Protein AF-A0A6P1IH77-F1 (afdb_monomer_lite)

Structure (mmCIF, N/CA/C/O backbone):
data_AF-A0A6P1IH77-F1
#
_entry.id   AF-A0A6P1IH77-F1
#
loop_
_atom_site.group_PDB
_atom_site.id
_atom_site.type_symbol
_atom_site.label_atom_id
_atom_site.label_alt_id
_atom_site.label_comp_id
_atom_site.label_asym_id
_atom_site.label_entity_id
_atom_site.label_seq_id
_atom_site.pdbx_PDB_ins_code
_atom_site.Cartn_x
_atom_site.Cartn_y
_atom_site.Cartn_z
_atom_site.occupancy
_atom_site.B_iso_or_equiv
_atom_site.auth_seq_id
_atom_site.auth_comp_id
_atom_site.auth_asym_id
_atom_site.auth_atom_id
_atom_site.pdbx_PDB_model_num
ATOM 1 N N . MET A 1 1 ? -2.885 -8.701 23.500 1.00 62.50 1 MET A N 1
ATOM 2 C CA . MET A 1 1 ? -3.488 -7.976 22.353 1.00 62.50 1 MET A CA 1
ATOM 3 C C . MET A 1 1 ? -4.835 -8.628 22.062 1.00 62.50 1 MET A C 1
ATOM 5 O O . MET A 1 1 ? -4.853 -9.849 22.025 1.00 62.50 1 MET A O 1
ATOM 9 N N . SER A 1 2 ? -5.953 -7.895 21.971 1.00 80.56 2 SER A N 1
ATOM 10 C CA . SER A 1 2 ? -7.276 -8.543 21.859 1.00 80.56 2 SER A CA 1
ATOM 11 C C . SER A 1 2 ? -7.471 -9.206 20.492 1.00 80.56 2 SER A C 1
ATOM 13 O O . SER A 1 2 ? -7.113 -8.627 19.464 1.00 80.56 2 SER A O 1
ATOM 15 N N . SER A 1 3 ? -8.071 -10.400 20.471 1.00 89.06 3 SER A N 1
ATOM 16 C CA . SER A 1 3 ? -8.338 -11.173 19.247 1.00 89.06 3 SER A CA 1
ATOM 17 C C . SER A 1 3 ? -9.147 -10.377 18.215 1.00 89.06 3 SER A C 1
ATOM 19 O O . SER A 1 3 ? -8.928 -10.497 17.016 1.00 89.06 3 SER A O 1
ATOM 21 N N . GLN A 1 4 ? -10.009 -9.467 18.677 1.00 90.00 4 GLN A N 1
ATOM 22 C CA . GLN A 1 4 ? -10.805 -8.580 17.828 1.00 90.00 4 GLN A CA 1
ATOM 23 C C . GLN A 1 4 ? -9.963 -7.659 16.928 1.00 90.00 4 GLN A C 1
ATOM 25 O O . GLN A 1 4 ? -10.325 -7.441 15.773 1.00 90.00 4 GLN A O 1
ATOM 30 N N . ARG A 1 5 ? -8.838 -7.118 17.422 1.00 90.44 5 ARG A N 1
ATOM 31 C CA . ARG A 1 5 ? -7.967 -6.245 16.610 1.00 90.44 5 ARG A CA 1
ATOM 32 C C . ARG A 1 5 ? -7.284 -7.022 15.495 1.00 90.44 5 ARG A C 1
ATOM 34 O O . ARG A 1 5 ? -7.150 -6.504 14.394 1.00 90.44 5 ARG A O 1
ATOM 41 N N . TRP A 1 6 ? -6.902 -8.265 15.778 1.00 92.81 6 TRP A N 1
ATOM 42 C CA . TRP A 1 6 ? -6.329 -9.160 14.783 1.00 92.81 6 TRP A CA 1
ATOM 43 C C . TRP A 1 6 ? -7.333 -9.525 13.696 1.00 92.81 6 TRP A C 1
ATOM 45 O O . TRP A 1 6 ? -6.989 -9.424 12.526 1.00 92.81 6 TRP A O 1
ATOM 55 N N . PHE A 1 7 ? -8.579 -9.856 14.047 1.00 95.44 7 PHE A N 1
ATOM 56 C CA . PHE A 1 7 ? -9.614 -10.108 13.039 1.00 95.44 7 PHE A CA 1
ATOM 57 C C . PHE A 1 7 ? -9.876 -8.887 12.155 1.00 95.44 7 PHE A C 1
ATOM 59 O O . PHE A 1 7 ? -9.939 -9.025 10.937 1.00 95.44 7 PHE A O 1
ATOM 66 N N . ALA A 1 8 ? -9.967 -7.690 12.745 1.00 93.88 8 ALA A N 1
ATOM 67 C CA . ALA A 1 8 ? -10.123 -6.459 11.974 1.00 93.88 8 ALA A CA 1
ATOM 68 C C . ALA A 1 8 ? -8.938 -6.235 11.020 1.00 93.88 8 ALA A C 1
ATOM 70 O O . ALA A 1 8 ? -9.144 -5.923 9.851 1.00 93.88 8 ALA A O 1
ATOM 71 N N . PHE A 1 9 ? -7.711 -6.441 11.507 1.00 96.12 9 PHE A N 1
ATOM 72 C CA . PHE A 1 9 ? -6.487 -6.276 10.727 1.00 96.12 9 PHE A CA 1
ATOM 73 C C . PHE A 1 9 ? -6.404 -7.268 9.565 1.00 96.12 9 PHE A C 1
ATOM 75 O O . PHE A 1 9 ? -6.208 -6.866 8.421 1.00 96.12 9 PHE A O 1
ATOM 82 N N . LEU A 1 10 ? -6.614 -8.555 9.844 1.00 95.88 10 LEU A N 1
ATOM 83 C CA . LEU A 1 10 ? -6.611 -9.602 8.825 1.00 95.88 10 LEU A CA 1
ATOM 84 C C . LEU A 1 10 ? -7.728 -9.391 7.799 1.00 95.88 10 LEU A C 1
ATOM 86 O O . LEU A 1 10 ? -7.509 -9.631 6.618 1.00 95.88 10 LEU A O 1
ATOM 90 N N . GLY A 1 11 ? -8.890 -8.890 8.227 1.00 96.44 11 GLY A N 1
ATOM 91 C CA . GLY A 1 11 ? -9.989 -8.541 7.331 1.00 96.44 11 GLY A CA 1
ATOM 92 C C . GLY A 1 11 ? -9.604 -7.451 6.330 1.00 96.44 11 GLY A C 1
ATOM 93 O O . GLY A 1 11 ? -9.737 -7.658 5.127 1.00 96.44 11 GLY A O 1
ATOM 94 N N . VAL A 1 12 ? -9.084 -6.310 6.798 1.00 95.88 12 VAL A N 1
ATOM 95 C CA . VAL A 1 12 ? -8.741 -5.189 5.899 1.00 95.88 12 VAL A CA 1
ATOM 96 C C . VAL A 1 12 ? -7.550 -5.505 4.993 1.00 95.88 12 VAL A C 1
ATOM 98 O O . VAL A 1 12 ? -7.595 -5.193 3.804 1.00 95.88 12 VAL A O 1
ATOM 101 N N . ILE A 1 13 ? -6.523 -6.184 5.514 1.00 96.19 13 ILE A N 1
ATOM 102 C CA . ILE A 1 13 ? -5.373 -6.621 4.711 1.00 96.19 13 ILE A CA 1
ATOM 103 C C . ILE A 1 13 ? -5.794 -7.683 3.695 1.00 96.19 13 ILE A C 1
ATOM 105 O O . ILE A 1 13 ? -5.391 -7.608 2.537 1.00 96.19 13 ILE A O 1
ATOM 109 N N . GLY A 1 14 ? -6.636 -8.637 4.098 1.00 96.31 14 GLY A N 1
ATOM 110 C CA . GLY A 1 14 ? -7.154 -9.676 3.212 1.00 96.31 14 GLY A CA 1
ATOM 111 C C . GLY A 1 14 ? -7.975 -9.100 2.060 1.00 96.31 14 GLY A C 1
ATOM 112 O O . GLY A 1 14 ? -7.765 -9.485 0.914 1.00 96.31 14 GLY A O 1
ATOM 113 N N . VAL A 1 15 ? -8.851 -8.128 2.337 1.00 96.50 15 VAL A N 1
ATOM 114 C CA . VAL A 1 15 ? -9.614 -7.422 1.294 1.00 96.50 15 VAL A CA 1
ATOM 115 C C . VAL A 1 15 ? -8.682 -6.664 0.354 1.00 96.50 15 VAL A C 1
ATOM 117 O O . VAL A 1 15 ? -8.838 -6.764 -0.860 1.00 96.50 15 VAL A O 1
ATOM 120 N N . HIS A 1 16 ? -7.692 -5.937 0.879 1.00 95.88 16 HIS A N 1
ATOM 121 C CA . HIS A 1 16 ? -6.756 -5.195 0.033 1.00 95.88 16 HIS A CA 1
ATOM 122 C C . HIS A 1 16 ? -5.941 -6.126 -0.872 1.00 95.88 16 HIS A C 1
ATOM 124 O O . HIS A 1 16 ? -5.880 -5.901 -2.080 1.00 95.88 16 HIS A O 1
ATOM 130 N N . ALA A 1 17 ? -5.405 -7.216 -0.319 1.00 95.19 17 ALA A N 1
ATOM 131 C CA . ALA A 1 17 ? -4.695 -8.235 -1.085 1.00 95.19 17 ALA A CA 1
ATOM 132 C C . ALA A 1 17 ? -5.593 -8.884 -2.151 1.00 95.19 17 ALA A C 1
ATOM 134 O O . ALA A 1 17 ? -5.160 -9.062 -3.288 1.00 95.19 17 ALA A O 1
ATOM 135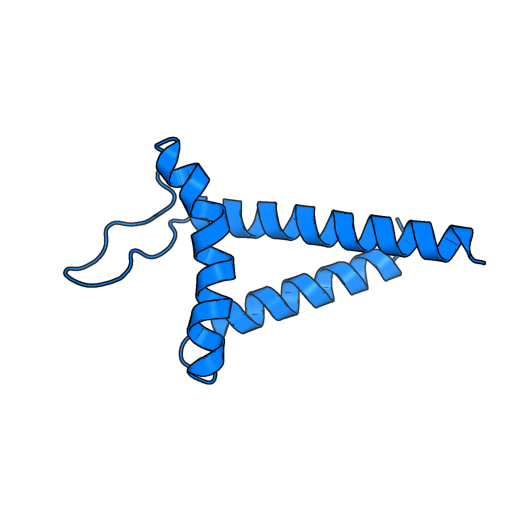 N N . ALA A 1 18 ? -6.853 -9.183 -1.817 1.00 96.06 18 ALA A N 1
ATOM 136 C CA . ALA A 1 18 ? -7.817 -9.735 -2.763 1.00 96.06 18 ALA A CA 1
ATOM 137 C C . ALA A 1 18 ? -8.124 -8.759 -3.908 1.00 96.06 18 ALA A C 1
ATOM 139 O O . ALA A 1 18 ? -8.159 -9.178 -5.060 1.00 96.06 18 ALA A O 1
ATOM 140 N N . LEU A 1 19 ? -8.294 -7.465 -3.623 1.00 95.25 19 LEU A N 1
ATOM 141 C CA . LEU A 1 19 ? -8.516 -6.445 -4.653 1.00 95.25 19 LEU A CA 1
ATOM 142 C C . LEU A 1 19 ? -7.313 -6.319 -5.595 1.00 95.25 19 LEU A C 1
ATOM 144 O O . LEU A 1 19 ? -7.491 -6.288 -6.810 1.00 95.25 19 LEU A O 1
ATOM 148 N N . VAL A 1 20 ? -6.093 -6.307 -5.054 1.00 94.25 20 VAL A N 1
ATOM 149 C CA . VAL A 1 20 ? -4.867 -6.280 -5.866 1.00 94.25 20 VAL A CA 1
ATOM 150 C C . VAL A 1 20 ? -4.743 -7.543 -6.725 1.00 94.25 20 VAL A C 1
ATOM 152 O O . VAL A 1 20 ? -4.395 -7.447 -7.897 1.00 94.25 20 VAL A O 1
ATOM 155 N N . TRP A 1 21 ? -5.070 -8.715 -6.173 1.00 93.94 21 TRP A N 1
ATOM 156 C CA . TRP A 1 21 ? -5.034 -9.987 -6.902 1.00 93.94 21 TRP A CA 1
ATOM 157 C C . TRP A 1 21 ? -6.113 -10.093 -7.988 1.00 93.94 21 TRP A C 1
ATOM 159 O O . TRP A 1 21 ? -5.881 -10.692 -9.038 1.00 93.94 21 TRP A O 1
ATOM 169 N N . LEU A 1 22 ? -7.294 -9.519 -7.743 1.00 93.69 22 LEU A N 1
ATOM 170 C CA . LEU A 1 22 ? -8.374 -9.482 -8.724 1.00 93.69 22 LEU A CA 1
ATOM 171 C C . LEU A 1 22 ? -8.040 -8.571 -9.903 1.00 93.69 22 LEU A C 1
ATOM 173 O O . LEU A 1 22 ? -8.482 -8.891 -10.998 1.00 93.69 22 LEU A O 1
ATOM 177 N N . GLY A 1 23 ? -7.255 -7.507 -9.698 1.00 85.62 23 GLY A N 1
ATOM 178 C CA . GLY A 1 23 ? -6.593 -6.746 -10.759 1.00 85.62 23 GLY A CA 1
ATOM 179 C C . GLY A 1 23 ? -7.509 -6.369 -11.928 1.00 85.62 23 GLY A C 1
ATOM 180 O O . GLY A 1 23 ? -8.399 -5.533 -11.787 1.00 85.62 23 GLY A O 1
ATOM 181 N N . ASP A 1 24 ? -7.279 -7.011 -13.074 1.00 83.94 24 ASP A N 1
ATOM 182 C CA . ASP A 1 24 ? -7.987 -6.843 -14.351 1.00 83.94 24 ASP A CA 1
ATOM 183 C C . ASP A 1 24 ? -9.443 -7.339 -14.345 1.00 83.94 24 ASP A C 1
ATOM 185 O O . ASP A 1 24 ? -10.229 -6.978 -15.218 1.00 83.94 24 ASP A O 1
ATOM 189 N N . ARG A 1 25 ? -9.830 -8.139 -13.349 1.00 91.62 25 ARG A N 1
ATOM 190 C CA . ARG A 1 25 ? -11.207 -8.621 -13.155 1.00 91.62 25 ARG A CA 1
ATOM 191 C C . ARG A 1 25 ? -12.102 -7.615 -12.434 1.00 91.62 25 ARG A C 1
ATOM 193 O O . ARG A 1 25 ? -13.293 -7.875 -12.262 1.00 91.62 25 ARG A O 1
ATOM 200 N N . LEU A 1 26 ? -11.541 -6.510 -11.949 1.00 90.81 26 LEU A N 1
ATOM 201 C CA . LEU A 1 26 ? -12.315 -5.441 -11.332 1.00 90.81 26 LEU A CA 1
ATOM 202 C C . LEU A 1 26 ? -12.953 -4.543 -12.402 1.00 90.81 26 LEU A C 1
ATOM 204 O O . LEU A 1 26 ? -12.416 -4.416 -13.500 1.00 90.81 26 LEU A O 1
ATOM 208 N N . PRO A 1 27 ? -14.071 -3.866 -12.082 1.00 94.25 27 PRO A N 1
ATOM 209 C CA . PRO A 1 27 ? -14.594 -2.797 -12.923 1.00 94.25 27 PRO A CA 1
ATOM 210 C C . PRO A 1 27 ? -13.501 -1.781 -13.276 1.00 94.25 27 PRO A C 1
ATOM 212 O O . PRO A 1 27 ? -12.746 -1.360 -12.396 1.00 94.25 27 PRO A O 1
ATOM 215 N N . GLU A 1 28 ? -13.458 -1.329 -14.532 1.00 91.44 28 GLU A N 1
ATOM 216 C CA . GLU A 1 28 ? -12.449 -0.368 -15.012 1.00 91.44 28 GLU A CA 1
ATOM 217 C C . GLU A 1 28 ? -12.400 0.918 -14.172 1.00 91.44 28 GLU A C 1
ATOM 219 O O . GLU A 1 28 ? -11.340 1.510 -13.993 1.00 91.44 28 GLU A O 1
ATOM 224 N N . SER A 1 29 ? -13.528 1.316 -13.577 1.00 93.81 29 SER A N 1
ATOM 225 C CA . SER A 1 29 ? -13.617 2.465 -12.671 1.00 93.81 29 SER A CA 1
ATOM 226 C C . SER A 1 29 ? -12.811 2.307 -11.375 1.00 93.81 29 SER A C 1
ATOM 228 O O . SER A 1 29 ? -12.441 3.308 -10.762 1.00 93.81 29 SER A O 1
ATOM 230 N N . LEU A 1 30 ? -12.524 1.074 -10.948 1.00 92.38 30 LEU A N 1
ATOM 231 C CA . LEU A 1 30 ? -11.763 0.772 -9.733 1.00 92.38 30 LEU A CA 1
ATOM 232 C C . LEU A 1 30 ? -10.284 0.496 -10.007 1.00 92.38 30 LEU A C 1
ATOM 234 O O . LEU A 1 30 ? -9.467 0.641 -9.094 1.00 92.38 30 LEU A O 1
ATOM 238 N N . ALA A 1 31 ? -9.921 0.139 -11.241 1.00 89.62 31 ALA A N 1
ATOM 239 C CA . ALA A 1 31 ? -8.546 -0.199 -11.597 1.00 89.62 31 ALA A CA 1
ATOM 240 C C . ALA A 1 31 ? -7.533 0.918 -11.249 1.00 89.62 31 ALA A C 1
ATOM 242 O O . ALA A 1 31 ? -6.521 0.602 -10.615 1.00 89.62 31 ALA A O 1
ATOM 243 N N . PRO A 1 32 ? -7.793 2.219 -11.522 1.00 91.75 32 PRO A N 1
ATOM 244 C CA . PRO A 1 32 ? -6.876 3.292 -11.134 1.00 91.75 32 PRO A CA 1
ATOM 245 C C . PRO A 1 32 ? -6.703 3.418 -9.619 1.00 91.75 32 PRO A C 1
ATOM 247 O O . PRO A 1 32 ? -5.603 3.694 -9.144 1.00 91.75 32 PRO A O 1
ATOM 250 N N . ALA A 1 33 ? -7.772 3.194 -8.848 1.00 94.31 33 ALA A N 1
ATOM 251 C CA . ALA A 1 33 ? -7.719 3.274 -7.394 1.00 94.31 33 ALA A CA 1
ATOM 252 C C . ALA A 1 33 ? -6.869 2.136 -6.816 1.00 94.31 33 ALA A C 1
ATOM 254 O O . ALA A 1 33 ? -5.971 2.388 -6.013 1.00 94.31 33 ALA A O 1
ATOM 255 N N . VAL A 1 34 ? -7.093 0.898 -7.270 1.00 94.44 34 VAL A N 1
ATOM 256 C CA . VAL A 1 34 ? -6.311 -0.267 -6.827 1.00 94.44 34 VAL A CA 1
ATOM 257 C C . VAL A 1 34 ? -4.847 -0.124 -7.234 1.00 94.44 34 VAL A C 1
ATOM 259 O O . VAL A 1 34 ? -3.972 -0.287 -6.381 1.00 94.44 34 VAL A O 1
ATOM 262 N N . ALA A 1 35 ? -4.565 0.286 -8.474 1.00 93.38 35 ALA A N 1
ATOM 263 C CA . ALA A 1 35 ? -3.206 0.598 -8.909 1.00 93.38 35 ALA A CA 1
ATOM 264 C C . ALA A 1 35 ? -2.574 1.688 -8.025 1.00 93.38 35 ALA A C 1
ATOM 266 O O . ALA A 1 35 ? -1.460 1.518 -7.531 1.00 93.38 35 ALA A O 1
ATOM 267 N N . GLY A 1 36 ? -3.308 2.763 -7.729 1.00 95.38 36 GLY A N 1
ATOM 268 C CA . GLY A 1 36 ? -2.862 3.828 -6.832 1.00 95.38 36 GLY A CA 1
ATOM 269 C C . GLY A 1 36 ? -2.426 3.311 -5.459 1.00 95.38 36 GLY A C 1
ATOM 270 O O . GLY A 1 36 ? -1.385 3.732 -4.958 1.00 95.38 36 GLY A O 1
ATOM 271 N N . THR A 1 37 ? -3.139 2.339 -4.879 1.00 96.56 37 THR A N 1
ATOM 272 C CA . THR A 1 37 ? -2.745 1.749 -3.584 1.00 96.56 37 THR A CA 1
ATOM 273 C C . THR A 1 37 ? -1.413 0.993 -3.618 1.00 96.56 37 THR A C 1
ATOM 275 O O . THR A 1 37 ? -0.799 0.815 -2.567 1.00 96.56 37 THR A O 1
ATOM 278 N N . VAL A 1 38 ? -0.948 0.569 -4.795 1.00 96.19 38 VAL A N 1
ATOM 279 C CA . VAL A 1 38 ? 0.330 -0.134 -4.984 1.00 96.19 38 VAL A CA 1
ATOM 280 C C . VAL A 1 38 ? 1.435 0.840 -5.391 1.00 96.19 38 VAL A C 1
ATOM 282 O O . VAL A 1 38 ? 2.515 0.827 -4.806 1.00 96.19 38 VAL A O 1
ATOM 285 N N . TYR A 1 39 ? 1.170 1.713 -6.365 1.00 95.88 39 TYR A N 1
ATOM 286 C CA . TYR A 1 39 ? 2.184 2.594 -6.947 1.00 95.88 39 TYR A CA 1
ATOM 287 C C . TYR A 1 39 ? 2.476 3.832 -6.091 1.00 95.88 39 TYR A C 1
ATOM 289 O O . TYR A 1 39 ? 3.645 4.185 -5.926 1.00 95.88 39 TYR A O 1
ATOM 297 N N . LEU A 1 40 ? 1.458 4.467 -5.492 1.00 96.81 40 LEU A N 1
ATOM 298 C CA . LEU A 1 40 ? 1.654 5.700 -4.713 1.00 96.81 40 LEU A CA 1
ATOM 299 C C . LEU A 1 40 ? 2.603 5.516 -3.518 1.00 96.81 40 LEU A C 1
ATOM 301 O O . LEU A 1 40 ? 3.469 6.371 -3.335 1.00 96.81 40 LEU A O 1
ATOM 305 N N . PRO A 1 41 ? 2.523 4.428 -2.723 1.00 96.81 41 PRO A N 1
ATOM 306 C CA . PRO A 1 41 ? 3.471 4.210 -1.629 1.00 96.81 41 PRO A CA 1
ATOM 307 C C . PRO A 1 41 ? 4.909 3.957 -2.097 1.00 96.81 41 PRO A C 1
ATOM 309 O O . PRO A 1 41 ? 5.853 4.184 -1.341 1.00 96.81 41 PRO A O 1
ATOM 312 N N . LEU A 1 42 ? 5.086 3.475 -3.331 1.00 97.44 42 LEU A N 1
ATOM 313 C CA . LEU A 1 42 ? 6.390 3.114 -3.882 1.00 97.44 42 LEU A CA 1
ATOM 314 C C . LEU A 1 42 ? 7.081 4.269 -4.606 1.00 97.44 42 LEU A C 1
ATOM 316 O O . LEU A 1 42 ? 8.308 4.293 -4.642 1.00 97.44 42 LEU A O 1
ATOM 320 N N . TRP A 1 43 ? 6.349 5.253 -5.132 1.00 95.56 43 TRP A N 1
ATOM 321 C CA . TRP A 1 43 ? 6.954 6.408 -5.806 1.00 95.56 43 TRP A CA 1
ATOM 322 C C . TRP A 1 43 ? 7.976 7.171 -4.953 1.00 95.56 43 TRP A C 1
ATOM 324 O O . TRP A 1 43 ? 9.070 7.423 -5.459 1.00 95.56 43 TRP A O 1
ATOM 334 N N . PRO A 1 44 ? 7.722 7.487 -3.667 1.00 97.25 44 PRO A N 1
ATOM 335 C CA . PRO A 1 44 ? 8.745 8.106 -2.829 1.00 97.25 44 PRO A CA 1
ATOM 336 C C . PRO A 1 44 ? 9.987 7.219 -2.675 1.00 97.25 44 PRO A C 1
ATOM 338 O O . PRO A 1 44 ? 11.106 7.715 -2.699 1.00 97.25 44 PRO A O 1
ATOM 341 N N . MET A 1 45 ? 9.806 5.901 -2.574 1.00 97.00 45 MET A N 1
ATOM 342 C CA . MET A 1 45 ? 10.907 4.940 -2.437 1.00 97.00 45 MET A CA 1
ATOM 343 C C . MET A 1 45 ? 11.750 4.869 -3.715 1.00 97.00 45 MET A C 1
ATOM 345 O O . MET A 1 45 ? 12.978 4.854 -3.650 1.00 97.00 45 MET A O 1
ATOM 349 N N . GLN A 1 46 ? 11.100 4.904 -4.879 1.00 95.75 46 GLN A N 1
ATOM 350 C CA . GLN A 1 46 ? 11.769 5.020 -6.172 1.00 95.75 46 GLN A CA 1
ATOM 351 C C . GLN A 1 46 ? 12.529 6.346 -6.298 1.00 95.75 46 GLN A C 1
ATOM 353 O O . GLN A 1 46 ? 13.664 6.349 -6.768 1.00 95.75 46 GLN A O 1
ATOM 358 N N . ALA A 1 47 ? 11.939 7.461 -5.854 1.00 96.00 47 ALA A N 1
ATOM 359 C CA . ALA A 1 47 ? 12.587 8.774 -5.867 1.00 96.00 47 ALA A CA 1
ATOM 360 C C . ALA A 1 47 ? 13.841 8.821 -4.973 1.00 96.00 47 ALA A C 1
ATOM 362 O O . ALA A 1 47 ? 14.781 9.554 -5.269 1.00 96.00 47 ALA A O 1
ATOM 363 N N . LEU A 1 48 ? 13.886 7.995 -3.923 1.00 97.12 48 LEU A N 1
ATOM 364 C CA . LEU A 1 48 ? 15.069 7.775 -3.082 1.00 97.12 48 LEU A CA 1
ATOM 365 C C . LEU A 1 48 ? 16.100 6.811 -3.704 1.00 97.12 48 LEU A C 1
ATOM 367 O O . LEU A 1 48 ? 17.113 6.512 -3.077 1.00 97.12 48 LEU A O 1
ATOM 371 N N . GLY A 1 49 ? 15.861 6.314 -4.920 1.00 95.88 49 GLY A N 1
ATOM 372 C CA . GLY A 1 49 ? 16.769 5.422 -5.643 1.00 95.88 49 GLY A CA 1
ATOM 373 C C . GLY A 1 49 ? 16.630 3.939 -5.289 1.00 95.88 49 GLY A C 1
ATOM 374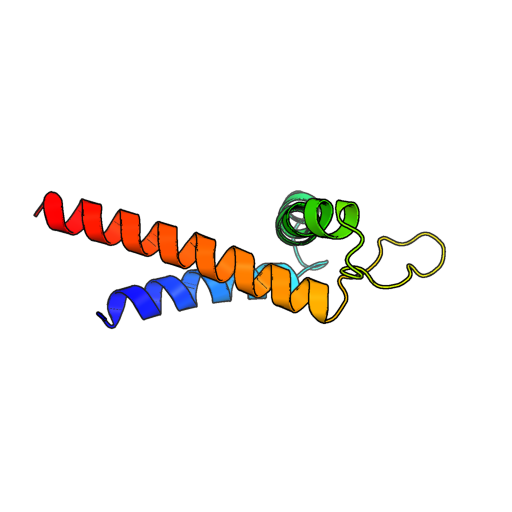 O O . GLY A 1 49 ? 17.481 3.143 -5.683 1.00 95.88 49 GLY A O 1
ATOM 375 N N . LEU A 1 50 ? 15.581 3.536 -4.562 1.00 96.94 50 LEU A N 1
ATOM 376 C CA . LEU A 1 50 ? 15.366 2.126 -4.233 1.00 96.94 50 LEU A CA 1
ATOM 377 C C . LEU A 1 50 ? 14.824 1.345 -5.446 1.00 96.94 50 LEU A C 1
ATOM 379 O O . LEU A 1 50 ? 13.934 1.836 -6.149 1.00 96.94 50 LEU A O 1
ATOM 383 N N . PRO A 1 51 ? 15.280 0.097 -5.676 1.00 95.69 51 PRO A N 1
ATOM 384 C CA . PRO A 1 51 ? 14.841 -0.741 -6.793 1.00 95.69 51 PRO A CA 1
ATOM 385 C C . PRO A 1 51 ? 13.478 -1.399 -6.503 1.00 95.69 51 PRO A C 1
ATOM 387 O O . PRO A 1 51 ? 13.348 -2.621 -6.409 1.00 95.69 51 PRO A O 1
ATOM 390 N N . VAL A 1 52 ? 12.446 -0.579 -6.309 1.00 97.31 52 VAL A N 1
ATOM 391 C CA . VAL A 1 52 ? 11.091 -1.019 -5.923 1.00 97.31 52 VAL A CA 1
ATOM 392 C C . VAL A 1 52 ? 10.224 -1.477 -7.095 1.00 97.31 52 VAL A C 1
ATOM 394 O O . VAL A 1 52 ? 9.182 -2.089 -6.879 1.00 97.31 52 VAL A O 1
ATOM 397 N N . PHE A 1 53 ? 10.666 -1.226 -8.324 1.00 96.12 53 PHE A N 1
ATOM 398 C CA . PHE A 1 53 ? 10.004 -1.650 -9.550 1.00 96.12 53 PHE A CA 1
ATOM 399 C C . PHE A 1 53 ? 10.949 -2.501 -10.400 1.00 96.12 53 PHE A C 1
ATOM 401 O O . PHE A 1 53 ? 12.163 -2.283 -10.407 1.00 96.12 53 PHE A O 1
ATOM 408 N N . GLU A 1 54 ? 10.391 -3.471 -11.114 1.00 92.38 54 GLU A N 1
ATOM 409 C CA . GLU A 1 54 ? 11.104 -4.258 -12.118 1.00 92.38 54 GLU A CA 1
ATOM 410 C C . GLU A 1 54 ? 11.346 -3.435 -13.394 1.00 92.38 54 GLU A C 1
ATOM 412 O O . GLU A 1 54 ? 10.798 -2.344 -13.576 1.00 92.38 54 GLU A O 1
ATOM 417 N N . ARG A 1 55 ? 12.166 -3.949 -14.318 1.00 83.38 55 ARG A N 1
ATOM 418 C CA . ARG A 1 55 ? 12.256 -3.342 -15.653 1.00 83.38 55 ARG A CA 1
ATOM 419 C C . ARG A 1 55 ? 10.951 -3.594 -16.399 1.00 83.38 55 ARG A C 1
ATOM 421 O O . ARG A 1 55 ? 10.556 -4.741 -16.574 1.00 83.38 55 ARG A O 1
ATOM 428 N N . ALA A 1 56 ? 10.317 -2.529 -16.879 1.00 78.19 56 ALA A N 1
ATOM 429 C CA . ALA A 1 56 ? 9.156 -2.657 -17.746 1.00 78.19 56 ALA A CA 1
ATOM 430 C C . ALA A 1 56 ? 9.534 -3.381 -19.050 1.00 78.19 56 ALA A C 1
ATOM 432 O O . ALA A 1 56 ? 10.516 -3.020 -19.705 1.00 78.19 56 ALA A O 1
ATOM 433 N N . ALA A 1 57 ? 8.731 -4.369 -19.455 1.00 69.50 57 ALA A N 1
ATOM 434 C CA . ALA A 1 57 ? 8.703 -4.802 -20.848 1.00 69.50 57 ALA A CA 1
ATOM 435 C C . ALA A 1 57 ? 8.208 -3.628 -21.715 1.00 69.50 57 ALA A C 1
ATOM 437 O O . ALA A 1 57 ? 7.391 -2.825 -21.259 1.00 69.50 57 ALA A O 1
ATOM 438 N N . SER A 1 58 ? 8.732 -3.490 -22.936 1.00 63.97 58 SER A N 1
ATOM 439 C CA . SER A 1 58 ? 8.539 -2.312 -23.797 1.00 63.97 58 SER A CA 1
ATOM 440 C C . SER A 1 58 ? 7.074 -1.845 -23.865 1.00 63.97 58 SER A C 1
ATOM 442 O O . SER A 1 58 ? 6.245 -2.513 -24.478 1.00 63.97 58 SER A O 1
ATOM 444 N N . GLY A 1 59 ? 6.781 -0.689 -23.253 1.00 66.62 59 GLY A N 1
ATOM 445 C CA . GLY A 1 59 ? 5.475 -0.013 -23.296 1.00 66.62 59 GLY A CA 1
ATOM 446 C C . GLY A 1 59 ? 4.543 -0.246 -22.098 1.00 66.62 59 GLY A C 1
ATOM 447 O O . GLY A 1 59 ? 3.503 0.403 -22.025 1.00 66.62 59 GLY A O 1
ATOM 448 N N . GLY A 1 60 ? 4.893 -1.131 -21.158 1.00 76.94 60 GLY A N 1
ATOM 449 C CA . GLY A 1 60 ? 4.088 -1.410 -19.963 1.00 76.94 60 GLY A CA 1
ATOM 450 C C . GLY A 1 60 ? 4.453 -0.564 -18.739 1.00 76.94 60 GLY A C 1
ATOM 451 O O . GLY A 1 60 ? 5.529 0.030 -18.661 1.00 76.94 60 GLY A O 1
ATOM 452 N N . TRP A 1 61 ? 3.568 -0.566 -17.739 1.00 81.06 61 TRP A N 1
ATOM 453 C CA . TRP A 1 61 ? 3.921 -0.110 -16.394 1.00 81.06 61 TRP A CA 1
ATOM 454 C C . TRP A 1 61 ? 4.818 -1.157 -15.733 1.00 81.06 61 TRP A C 1
ATOM 456 O O . TRP A 1 61 ? 4.506 -2.349 -15.800 1.00 81.06 61 TRP A O 1
ATOM 466 N N . PRO A 1 62 ? 5.925 -0.756 -15.092 1.00 89.81 62 PRO A N 1
ATOM 467 C CA . PRO A 1 62 ? 6.770 -1.716 -14.412 1.00 89.81 62 PRO A CA 1
ATOM 468 C C . PRO A 1 62 ? 6.016 -2.307 -13.216 1.00 89.81 62 PRO A C 1
ATOM 470 O O . PRO A 1 62 ? 5.386 -1.586 -12.436 1.00 89.81 62 PRO A O 1
ATOM 473 N N . GLY A 1 63 ? 6.065 -3.630 -13.076 1.00 91.94 63 GLY A N 1
ATOM 474 C CA . GLY A 1 63 ? 5.543 -4.303 -11.891 1.00 91.94 63 GLY A CA 1
ATOM 475 C C . GLY A 1 63 ? 6.387 -3.967 -10.654 1.00 91.94 63 GLY A C 1
ATOM 476 O O . GLY A 1 63 ? 7.574 -3.647 -10.794 1.00 91.94 63 GLY A O 1
ATOM 477 N N . PRO A 1 64 ? 5.824 -4.020 -9.434 1.00 95.19 64 PRO A N 1
ATOM 478 C CA . PRO A 1 64 ? 6.628 -3.945 -8.220 1.00 95.19 64 PRO A CA 1
ATOM 479 C C . PRO A 1 64 ? 7.604 -5.123 -8.145 1.00 95.19 64 PRO A C 1
ATOM 481 O O . PRO A 1 64 ? 7.228 -6.263 -8.415 1.00 95.19 64 PRO A O 1
ATOM 484 N N . SER A 1 65 ? 8.843 -4.850 -7.737 1.00 96.44 65 SER A N 1
ATOM 485 C CA . SER A 1 65 ? 9.816 -5.897 -7.415 1.00 96.44 65 SER A CA 1
ATOM 486 C C . SER A 1 65 ? 9.430 -6.609 -6.114 1.00 96.44 65 SER A C 1
ATOM 488 O O . SER A 1 65 ? 8.526 -6.171 -5.399 1.00 96.44 65 SER A O 1
ATOM 490 N N . LEU A 1 66 ? 10.155 -7.667 -5.732 1.00 96.56 66 LEU A N 1
ATOM 491 C CA . LEU A 1 66 ? 9.975 -8.289 -4.412 1.00 96.56 66 LEU A CA 1
ATOM 492 C C . LEU A 1 66 ? 10.098 -7.260 -3.271 1.00 96.56 66 LEU A C 1
ATOM 494 O O . LEU A 1 66 ? 9.272 -7.249 -2.361 1.00 96.56 66 LEU A O 1
ATOM 498 N N . LEU A 1 67 ? 11.078 -6.351 -3.352 1.00 97.06 67 LEU A N 1
ATOM 499 C CA . LEU A 1 67 ? 11.227 -5.251 -2.395 1.00 97.06 67 LEU A CA 1
ATOM 500 C C . LEU A 1 67 ? 10.011 -4.313 -2.427 1.00 97.06 67 LEU A C 1
ATOM 502 O O . LEU A 1 67 ? 9.522 -3.916 -1.372 1.00 97.06 67 LEU A O 1
ATOM 506 N N . GLY A 1 68 ? 9.508 -3.984 -3.620 1.00 97.50 68 GLY A N 1
ATOM 507 C CA . GLY A 1 68 ? 8.290 -3.193 -3.787 1.00 97.50 68 GLY A CA 1
ATOM 508 C C . GLY A 1 68 ? 7.089 -3.834 -3.090 1.00 97.50 68 GLY A C 1
ATOM 509 O O . GLY A 1 68 ? 6.435 -3.190 -2.274 1.00 97.50 68 GLY A O 1
ATOM 510 N N . TRP A 1 69 ? 6.845 -5.125 -3.317 1.00 97.38 69 TRP A N 1
ATOM 511 C CA . TRP A 1 69 ? 5.764 -5.855 -2.650 1.00 97.38 69 TRP A CA 1
ATOM 512 C C . TRP A 1 69 ? 5.929 -5.910 -1.129 1.00 97.38 69 TRP A C 1
ATOM 514 O O . TRP A 1 69 ? 4.960 -5.685 -0.401 1.00 97.38 69 TRP A O 1
ATOM 524 N N . MET A 1 70 ? 7.150 -6.138 -0.634 1.00 97.94 70 MET A N 1
ATOM 525 C CA . MET A 1 70 ? 7.442 -6.102 0.803 1.00 97.94 70 MET A CA 1
ATOM 526 C C . MET A 1 70 ? 7.152 -4.724 1.411 1.00 97.94 70 MET A C 1
ATOM 528 O O . MET A 1 70 ? 6.575 -4.642 2.498 1.00 97.94 70 MET A O 1
ATOM 532 N N . LEU A 1 71 ? 7.509 -3.642 0.716 1.00 97.69 71 LEU A N 1
ATOM 533 C CA . LEU A 1 71 ? 7.239 -2.277 1.166 1.00 97.69 71 LEU A CA 1
ATOM 534 C C . LEU A 1 71 ? 5.747 -1.950 1.132 1.00 97.69 71 LEU A C 1
ATOM 536 O O . LEU A 1 71 ? 5.245 -1.404 2.109 1.00 97.69 71 LEU A O 1
ATOM 540 N N . VAL A 1 72 ? 5.018 -2.340 0.082 1.00 97.56 72 VAL A N 1
ATOM 541 C CA . VAL A 1 72 ? 3.553 -2.190 0.014 1.00 97.56 72 VAL A CA 1
ATOM 542 C C . VAL A 1 72 ? 2.894 -2.901 1.195 1.00 97.56 72 VAL A C 1
ATOM 544 O O . VAL A 1 72 ? 2.128 -2.277 1.931 1.00 97.56 72 VAL A O 1
ATOM 547 N N . ALA A 1 73 ? 3.238 -4.171 1.430 1.00 96.75 73 ALA A N 1
ATOM 548 C CA . ALA A 1 73 ? 2.701 -4.949 2.544 1.00 96.75 73 ALA A CA 1
ATOM 549 C C . ALA A 1 73 ? 3.035 -4.315 3.904 1.00 96.75 73 ALA A C 1
ATOM 551 O O . ALA A 1 73 ? 2.174 -4.233 4.780 1.00 96.75 73 ALA A O 1
ATOM 552 N N . THR A 1 74 ? 4.263 -3.821 4.072 1.00 97.56 74 THR A N 1
ATOM 553 C CA . THR A 1 74 ? 4.710 -3.184 5.318 1.00 97.56 74 THR A CA 1
ATOM 554 C C . THR A 1 74 ? 3.995 -1.859 5.561 1.00 97.56 74 THR A C 1
ATOM 556 O O . THR A 1 74 ? 3.465 -1.643 6.650 1.00 97.56 74 THR A O 1
ATOM 559 N N . ILE A 1 75 ? 3.936 -0.981 4.556 1.00 97.50 75 ILE A N 1
ATOM 560 C CA . ILE A 1 75 ? 3.301 0.337 4.659 1.00 97.50 75 ILE A CA 1
ATOM 561 C C . ILE A 1 75 ? 1.817 0.169 4.982 1.00 97.50 75 ILE A C 1
ATOM 563 O O . ILE A 1 75 ? 1.343 0.719 5.975 1.00 97.50 75 ILE A O 1
ATOM 567 N N . TRP A 1 76 ? 1.089 -0.640 4.209 1.00 97.31 76 TRP A N 1
ATOM 568 C CA . TRP A 1 76 ? -0.332 -0.872 4.467 1.00 97.31 76 TRP A CA 1
ATOM 569 C C . TRP A 1 76 ? -0.581 -1.620 5.772 1.00 97.31 76 TRP A C 1
ATOM 571 O O . TRP A 1 76 ? -1.526 -1.285 6.487 1.00 97.31 76 TRP A O 1
ATOM 581 N N . GLY A 1 77 ? 0.290 -2.565 6.133 1.00 96.94 77 GLY A N 1
ATOM 582 C CA . GLY A 1 77 ? 0.267 -3.228 7.432 1.00 96.94 77 GLY A CA 1
ATOM 583 C C . GLY A 1 77 ? 0.339 -2.224 8.584 1.00 96.94 77 GLY A C 1
ATOM 584 O O . GLY A 1 77 ? -0.512 -2.234 9.472 1.00 96.94 77 GLY A O 1
ATOM 585 N N . VAL A 1 78 ? 1.299 -1.300 8.544 1.00 97.56 78 VAL A N 1
ATOM 586 C CA . VAL A 1 78 ? 1.451 -0.253 9.565 1.00 97.56 78 VAL A CA 1
ATOM 587 C C . VAL A 1 78 ? 0.261 0.708 9.568 1.00 97.56 78 VAL A C 1
ATOM 589 O O . VAL A 1 78 ? -0.273 1.001 10.640 1.00 97.56 78 VAL A O 1
ATOM 592 N N . LEU A 1 79 ? -0.188 1.174 8.398 1.00 97.25 79 LEU A N 1
ATOM 593 C CA . LEU A 1 79 ? -1.303 2.118 8.282 1.00 97.25 79 LEU A CA 1
ATOM 594 C C . LEU A 1 79 ? -2.605 1.535 8.840 1.00 97.25 79 LEU A C 1
ATOM 596 O O . LEU A 1 79 ? -3.259 2.169 9.673 1.00 97.25 79 LEU A O 1
ATOM 600 N N . TRP A 1 80 ? -2.961 0.312 8.446 1.00 96.75 80 TRP A N 1
ATOM 601 C CA . TRP A 1 80 ? -4.171 -0.341 8.939 1.00 96.75 80 TRP A CA 1
ATOM 602 C C . TRP A 1 80 ? -4.072 -0.709 10.411 1.00 96.75 80 TRP A C 1
ATOM 604 O O . TRP A 1 80 ? -5.039 -0.531 11.155 1.00 96.75 80 TRP A O 1
ATOM 614 N N . TRP A 1 81 ? -2.900 -1.156 10.861 1.00 96.44 81 TRP A N 1
ATOM 615 C CA . TRP A 1 81 ? -2.673 -1.406 12.276 1.00 96.44 81 TRP A CA 1
ATOM 616 C C . TRP A 1 81 ? -2.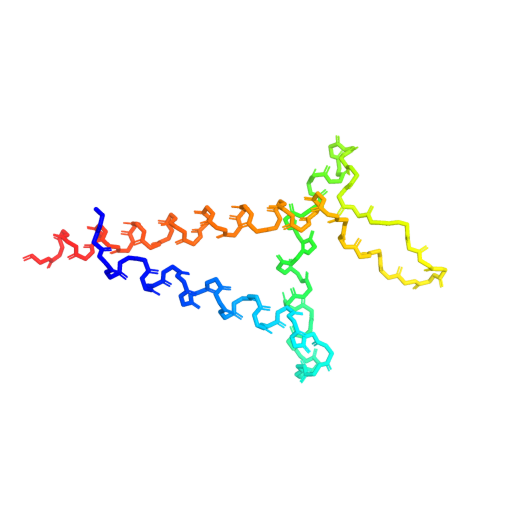886 -0.141 13.115 1.00 96.44 81 TRP A C 1
ATOM 618 O O . TRP A 1 81 ? -3.596 -0.171 14.125 1.00 96.44 81 TRP A O 1
ATOM 628 N N . LEU A 1 82 ? -2.326 0.990 12.674 1.00 96.75 82 LEU A N 1
ATOM 629 C CA . LEU A 1 82 ? -2.477 2.278 13.341 1.00 96.75 82 LEU A CA 1
ATOM 630 C C . LEU A 1 82 ? -3.937 2.744 13.341 1.00 96.75 82 LEU A C 1
ATOM 632 O O . LEU A 1 82 ? -4.446 3.125 14.396 1.00 96.75 82 LEU A O 1
ATOM 636 N N . ALA A 1 83 ? -4.629 2.657 12.203 1.00 96.31 83 ALA A N 1
ATOM 637 C CA . ALA A 1 83 ? -6.043 3.011 12.094 1.00 96.31 83 ALA A CA 1
ATOM 638 C C . ALA A 1 83 ? -6.906 2.200 13.077 1.00 96.31 83 ALA A C 1
ATOM 640 O O . ALA A 1 83 ? -7.675 2.768 13.858 1.00 96.31 83 ALA A O 1
ATOM 641 N N . ILE A 1 84 ? -6.717 0.878 13.123 1.00 95.81 84 ILE A N 1
ATOM 642 C CA . ILE A 1 84 ? -7.433 -0.014 14.045 1.00 95.81 84 ILE A CA 1
ATOM 643 C C . ILE A 1 84 ? -7.096 0.315 15.500 1.00 95.81 84 ILE A C 1
ATOM 645 O O . ILE A 1 84 ? -7.989 0.324 16.355 1.00 95.81 84 ILE A O 1
ATOM 649 N N . ALA A 1 85 ? -5.829 0.599 15.808 1.00 94.38 85 ALA A N 1
ATOM 650 C CA . ALA A 1 85 ? -5.405 0.976 17.150 1.00 94.38 85 ALA A CA 1
ATOM 651 C C . ALA A 1 85 ? -6.050 2.296 17.603 1.00 94.38 85 ALA A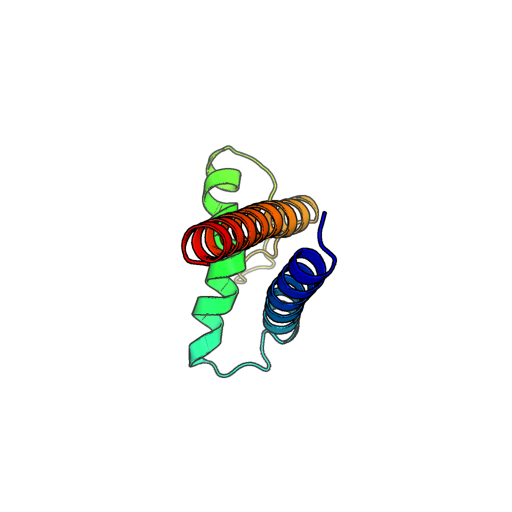 C 1
ATOM 653 O O . ALA A 1 85 ? -6.524 2.370 18.740 1.00 94.38 85 ALA A O 1
ATOM 654 N N . ILE A 1 86 ? -6.112 3.304 16.727 1.00 95.69 86 ILE A N 1
ATOM 655 C CA . ILE A 1 86 ? -6.767 4.591 16.994 1.00 95.69 86 ILE A CA 1
ATOM 656 C C . ILE A 1 86 ? -8.262 4.377 17.239 1.00 95.69 86 ILE A C 1
ATOM 658 O O . ILE A 1 86 ? -8.751 4.738 18.308 1.00 95.69 86 ILE A O 1
ATOM 662 N N . VAL A 1 87 ? -8.971 3.714 16.321 1.00 94.81 87 VAL A N 1
ATOM 663 C CA . VAL A 1 87 ? -10.414 3.448 16.456 1.00 94.81 87 VAL A CA 1
ATOM 664 C C . VAL A 1 87 ? -10.712 2.654 17.728 1.00 94.81 87 VAL A C 1
ATOM 666 O O . VAL A 1 87 ? -11.622 2.996 18.481 1.00 94.81 87 VAL A O 1
ATOM 669 N N . SER A 1 88 ? -9.909 1.631 18.025 1.00 92.44 88 SER A N 1
ATOM 670 C CA . SER A 1 88 ? -10.063 0.840 19.249 1.00 92.44 88 SER A CA 1
ATOM 671 C C . SER A 1 88 ? -9.882 1.680 20.514 1.00 92.44 88 SER A C 1
ATOM 673 O O . SER A 1 88 ? -10.590 1.465 21.494 1.00 92.44 88 SER A O 1
ATOM 675 N N . ARG A 1 89 ? -8.922 2.615 20.516 1.00 92.56 89 ARG A N 1
ATOM 676 C CA . ARG A 1 89 ? -8.683 3.522 21.649 1.00 92.56 89 ARG A CA 1
ATOM 677 C C . ARG A 1 89 ? -9.819 4.526 21.815 1.00 92.56 89 ARG A C 1
ATOM 679 O O . ARG A 1 89 ? -10.226 4.765 22.943 1.00 92.56 89 ARG A O 1
ATOM 686 N N . LEU A 1 90 ? -10.336 5.085 20.721 1.00 94.25 90 LEU A N 1
ATOM 687 C CA . LEU A 1 90 ? -11.462 6.021 20.759 1.00 94.25 90 LEU A CA 1
ATOM 688 C C . LEU A 1 90 ? -12.728 5.346 21.294 1.00 94.25 90 LEU A C 1
ATOM 690 O O . LEU A 1 90 ? -13.378 5.894 22.176 1.00 94.25 90 LEU A O 1
ATOM 694 N N . ARG A 1 91 ? -13.021 4.118 20.846 1.00 92.31 91 ARG A N 1
ATOM 695 C CA . ARG A 1 91 ? -14.154 3.334 21.361 1.00 92.31 91 ARG A CA 1
ATOM 696 C C . ARG A 1 91 ? -14.033 3.030 22.852 1.00 92.31 91 ARG A C 1
ATOM 698 O O . ARG A 1 91 ? -15.020 3.140 23.560 1.00 92.31 91 ARG A O 1
ATOM 705 N N . ALA A 1 92 ? -12.836 2.683 23.324 1.00 89.56 92 ALA A N 1
ATOM 706 C CA . ALA A 1 92 ? -12.602 2.402 24.740 1.00 89.56 92 ALA A CA 1
ATOM 707 C C . ALA A 1 92 ? -12.715 3.643 25.642 1.00 89.56 92 ALA A C 1
ATOM 709 O O . ALA A 1 92 ? -12.912 3.490 26.836 1.00 89.56 92 ALA A O 1
ATOM 710 N N . ARG A 1 93 ? -12.556 4.855 25.094 1.00 90.56 93 ARG A N 1
ATOM 711 C CA . ARG A 1 93 ? -12.741 6.118 25.830 1.00 90.56 93 ARG A CA 1
ATOM 712 C C . ARG A 1 93 ? -14.192 6.604 25.851 1.00 90.56 93 ARG A C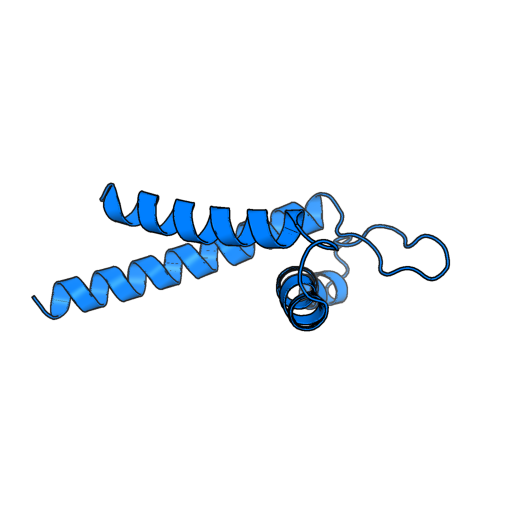 1
ATOM 714 O O . ARG A 1 93 ? -14.503 7.49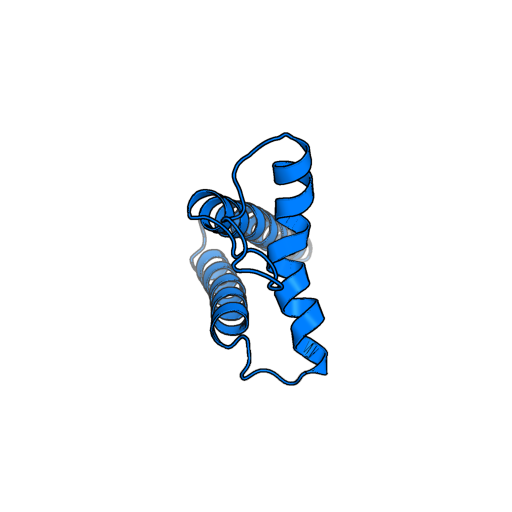5 26.628 1.00 90.56 93 ARG A O 1
ATOM 721 N N . ALA A 1 94 ? -15.026 6.090 24.950 1.00 85.50 94 ALA A N 1
ATOM 722 C CA . ALA A 1 94 ? -16.430 6.469 24.809 1.00 85.50 94 ALA A CA 1
ATOM 723 C C . ALA A 1 94 ? -17.394 5.500 25.519 1.00 85.50 94 ALA A C 1
ATOM 725 O O . ALA A 1 94 ? -18.597 5.747 25.516 1.00 85.50 94 ALA A O 1
ATOM 726 N N . ALA A 1 95 ? -16.869 4.400 26.064 1.00 75.81 95 ALA A N 1
ATOM 727 C CA . ALA A 1 95 ? -17.573 3.429 26.897 1.00 75.81 95 ALA A CA 1
ATOM 728 C C . ALA A 1 95 ? -17.236 3.682 28.369 1.00 75.81 95 ALA A C 1
ATOM 730 O O . ALA A 1 95 ? -18.135 3.463 29.207 1.00 75.81 95 ALA A O 1
#

Radius of gyration: 16.06 Å; chains: 1; bounding box: 34×20×51 Å

Foldseek 3Di:
DDPVLVVQLCVVLVVLVVLLVCAVVDDPVCNVVNVCLQVVQCVVVVVVVHQQFDDDDPPDDTHGDPVSVVSSSVVSSVVSSVVSVVVVVVVVVVD

Secondary structure (DSSP, 8-state):
--HHHHHHHHHHHHHHHHHHHHGGGS-TTTHHHHHHHHHHHHHHHHHTT---BPPPPTTSPPPB-HHHHHHHHHHHHHHHHHHHHHHHHHHHH--

Sequence (95 aa):
MSSQRWFAFLGVIGVHAALVWLGDRLPESLAPAVAGTVYLPLWPMQALGLPVFERAASGGWPGPSLLGWMLVATIWGVLWWLAIAIVSRLRARAA

pLDDT: mean 92.46, std 7.34, range [62.5, 97.94]